Protein AF-A0A844HYC5-F1 (afdb_monomer_lite)

pLDDT: mean 72.25, std 12.21, range [50.0, 90.44]

Sequence (107 aa):
MLPTPALRQLRRAIPLVLSLPLAGLASAAFAQANQGIDFTKANTLGNNWTTWIMGNPVVWFFSTAFVIVGIMAALNRAPWAWLLYIIIGAIIAMPASTLVSNLNSFL

Structure (mmCIF, N/CA/C/O backbone):
data_AF-A0A844HYC5-F1
#
_entry.id   AF-A0A844HYC5-F1
#
loop_
_atom_site.group_PDB
_atom_site.id
_atom_site.type_symbol
_atom_site.label_atom_id
_atom_site.label_alt_id
_atom_site.label_comp_id
_atom_site.label_asym_id
_atom_site.label_entity_id
_atom_site.label_seq_id
_atom_site.pdbx_PDB_ins_code
_atom_site.Cartn_x
_atom_site.Cartn_y
_atom_site.Cartn_z
_atom_site.occupancy
_atom_site.B_iso_or_equiv
_atom_site.auth_seq_id
_atom_site.auth_comp_id
_atom_site.auth_asym_id
_atom_site.auth_atom_id
_atom_site.pdbx_PDB_model_num
ATOM 1 N N . MET A 1 1 ? 9.482 -11.730 36.092 1.00 50.00 1 MET A N 1
ATOM 2 C CA . MET A 1 1 ? 10.207 -10.481 36.412 1.00 50.00 1 MET A CA 1
ATOM 3 C C . MET A 1 1 ? 11.664 -10.688 36.019 1.00 50.00 1 MET A C 1
ATOM 5 O O . MET A 1 1 ? 12.339 -11.452 36.692 1.00 50.00 1 MET A O 1
ATOM 9 N N . LEU A 1 2 ? 12.127 -10.149 34.881 1.00 52.94 2 LEU A N 1
ATOM 10 C CA . LEU A 1 2 ? 13.538 -10.311 34.494 1.00 52.94 2 LEU A CA 1
ATOM 11 C C . LEU A 1 2 ? 14.436 -9.445 35.400 1.00 52.94 2 LEU A C 1
ATOM 13 O O . LEU A 1 2 ? 14.076 -8.298 35.674 1.00 52.94 2 LEU A O 1
ATOM 17 N N . PRO A 1 3 ? 15.595 -9.957 35.845 1.00 55.94 3 PRO A N 1
ATOM 18 C CA . PRO A 1 3 ? 16.504 -9.221 36.712 1.00 55.94 3 PRO A CA 1
ATOM 19 C C . PRO A 1 3 ? 17.068 -7.984 35.989 1.00 55.94 3 PRO A C 1
ATOM 21 O O . PRO A 1 3 ? 17.626 -8.059 34.893 1.00 55.94 3 PRO A O 1
ATOM 24 N N . THR A 1 4 ? 16.953 -6.828 36.644 1.00 63.88 4 THR A N 1
ATOM 25 C CA . THR A 1 4 ? 17.417 -5.497 36.214 1.00 63.88 4 THR A CA 1
ATOM 26 C C . THR A 1 4 ? 18.876 -5.372 35.719 1.00 63.88 4 THR A C 1
ATOM 28 O O . THR A 1 4 ? 19.116 -4.455 34.924 1.00 63.88 4 THR A O 1
ATOM 31 N N . PRO A 1 5 ? 19.863 -6.232 36.063 1.00 58.56 5 PRO A N 1
ATOM 32 C CA . PRO A 1 5 ? 21.182 -6.194 35.414 1.00 58.56 5 PRO A CA 1
ATOM 33 C C . PRO A 1 5 ? 21.170 -6.580 33.924 1.00 58.56 5 PRO A C 1
ATOM 35 O O . PRO A 1 5 ? 21.935 -5.999 33.151 1.00 58.56 5 PRO A O 1
ATOM 38 N N . ALA A 1 6 ? 20.282 -7.484 33.491 1.00 57.47 6 ALA A N 1
ATOM 39 C CA . ALA A 1 6 ? 20.260 -7.989 32.113 1.00 57.47 6 ALA A CA 1
ATOM 40 C C . ALA A 1 6 ? 19.889 -6.894 31.095 1.00 57.47 6 ALA A C 1
ATOM 42 O O . ALA A 1 6 ? 20.498 -6.781 30.034 1.00 57.47 6 ALA A O 1
ATOM 43 N N . LEU A 1 7 ? 18.955 -6.007 31.452 1.00 54.28 7 LEU A N 1
ATOM 44 C CA . LEU A 1 7 ? 18.528 -4.880 30.610 1.00 54.28 7 LEU A CA 1
ATOM 45 C C . LEU A 1 7 ? 19.627 -3.820 30.436 1.00 54.28 7 LEU A C 1
ATOM 47 O O . LEU A 1 7 ? 19.711 -3.168 29.394 1.00 54.28 7 LEU A O 1
ATOM 51 N N . ARG A 1 8 ? 20.492 -3.653 31.445 1.00 59.12 8 ARG A N 1
ATOM 52 C CA . ARG A 1 8 ? 21.623 -2.714 31.405 1.00 59.12 8 ARG A CA 1
ATOM 53 C C . ARG A 1 8 ? 22.739 -3.235 30.496 1.00 59.12 8 ARG A C 1
ATOM 55 O O . ARG A 1 8 ? 23.376 -2.450 29.798 1.00 59.12 8 ARG A O 1
ATOM 62 N N . GLN A 1 9 ? 22.933 -4.552 30.478 1.00 57.84 9 GLN A N 1
ATOM 63 C CA . GLN A 1 9 ? 23.863 -5.242 29.587 1.00 57.84 9 GLN A CA 1
ATOM 64 C C . GLN A 1 9 ? 23.362 -5.226 28.137 1.00 57.84 9 GLN A C 1
ATOM 66 O O . GLN A 1 9 ? 24.120 -4.877 27.238 1.00 57.84 9 GLN A O 1
ATOM 71 N N . LEU A 1 10 ? 22.064 -5.469 27.920 1.00 55.53 10 LEU A N 1
ATOM 72 C CA . LEU A 1 10 ? 21.431 -5.406 26.600 1.00 55.53 10 LEU A CA 1
ATOM 73 C C . LEU A 1 10 ? 21.495 -3.986 26.011 1.00 55.53 10 LEU A C 1
ATOM 75 O O . LEU A 1 10 ? 21.918 -3.816 24.874 1.00 55.53 10 LEU A O 1
ATOM 79 N N . ARG A 1 11 ? 21.213 -2.940 26.808 1.00 60.00 11 ARG A N 1
ATOM 80 C CA . ARG A 1 11 ? 21.372 -1.531 26.385 1.00 60.00 11 ARG A CA 1
ATOM 81 C C . ARG A 1 11 ? 22.801 -1.153 25.986 1.00 60.00 11 ARG A C 1
ATOM 83 O O . ARG A 1 11 ? 22.971 -0.289 25.134 1.00 60.00 11 ARG A O 1
ATOM 90 N N . ARG A 1 12 ? 23.815 -1.776 26.591 1.00 60.88 12 ARG A N 1
ATOM 91 C CA . ARG A 1 12 ? 25.232 -1.564 26.245 1.00 60.88 12 ARG A CA 1
ATOM 92 C C . ARG A 1 12 ? 25.689 -2.425 25.066 1.00 60.88 12 ARG A C 1
ATOM 94 O O . ARG A 1 12 ? 26.596 -2.019 24.351 1.00 60.88 12 ARG A O 1
ATOM 101 N N . ALA A 1 13 ? 25.054 -3.574 24.846 1.00 58.53 13 ALA A N 1
ATOM 102 C CA . ALA A 1 13 ? 25.350 -4.472 23.735 1.00 58.53 13 ALA A CA 1
ATOM 103 C C . ALA A 1 13 ? 24.725 -4.009 22.408 1.00 58.53 13 ALA A C 1
ATOM 105 O O . ALA A 1 13 ? 25.327 -4.219 21.363 1.00 58.53 13 ALA A O 1
ATOM 106 N N . ILE A 1 14 ? 23.571 -3.328 22.435 1.00 60.75 14 ILE A N 1
ATOM 107 C CA . ILE A 1 14 ? 22.902 -2.779 21.238 1.00 60.75 14 ILE A CA 1
ATOM 108 C C . ILE A 1 14 ? 23.845 -1.940 20.347 1.00 60.75 14 ILE A C 1
ATOM 110 O O . ILE A 1 14 ? 23.944 -2.264 19.165 1.00 60.75 14 ILE A O 1
ATOM 114 N N . PRO A 1 15 ? 24.578 -0.919 20.844 1.00 59.81 15 PRO A N 1
ATOM 115 C CA . PRO A 1 15 ? 25.456 -0.121 19.982 1.00 59.81 15 PRO A CA 1
ATOM 116 C C . PRO A 1 15 ? 26.625 -0.927 19.399 1.00 59.81 15 PRO A C 1
ATOM 118 O O . PRO A 1 15 ? 27.052 -0.649 18.284 1.00 59.81 15 PRO A O 1
ATOM 121 N N . LEU A 1 16 ? 27.115 -1.945 20.116 1.00 58.47 16 LEU A N 1
ATOM 122 C CA . LEU A 1 16 ? 28.206 -2.814 19.660 1.00 58.47 16 LEU A CA 1
ATOM 123 C C . LEU A 1 16 ? 27.734 -3.833 18.606 1.00 58.47 16 LEU A C 1
ATOM 125 O O . LEU A 1 16 ? 28.456 -4.172 17.675 1.00 58.47 16 LEU A O 1
ATOM 129 N N . VAL A 1 17 ? 26.502 -4.323 18.743 1.00 60.09 17 VAL A N 1
ATOM 130 C CA . VAL A 1 17 ? 25.898 -5.269 17.797 1.00 60.09 17 VAL A CA 1
ATOM 131 C C . VAL A 1 17 ? 25.433 -4.560 16.527 1.00 60.09 17 VAL A C 1
ATOM 133 O O . VAL A 1 17 ? 25.451 -5.173 15.470 1.00 60.09 17 VAL A O 1
ATOM 136 N N . LEU A 1 18 ? 25.067 -3.275 16.599 1.00 57.78 18 LEU A N 1
ATOM 137 C CA . LEU A 1 18 ? 24.778 -2.438 15.428 1.00 57.78 18 LEU A CA 1
ATOM 138 C C . LEU A 1 18 ? 26.046 -1.913 14.738 1.00 57.78 18 LEU A C 1
ATOM 140 O O . LEU A 1 18 ? 26.013 -1.681 13.531 1.00 57.78 18 LEU A O 1
ATOM 144 N N . SER A 1 19 ? 27.166 -1.757 15.454 1.00 60.03 19 SER A N 1
ATOM 145 C CA . SER A 1 19 ? 28.415 -1.277 14.850 1.00 60.03 19 SER A CA 1
ATOM 146 C C . SER A 1 19 ? 29.072 -2.308 13.932 1.00 60.03 19 SER A C 1
ATOM 148 O O . SER A 1 19 ? 29.646 -1.916 12.922 1.00 60.03 19 SER A O 1
ATOM 150 N N . LEU A 1 20 ? 28.942 -3.611 14.210 1.00 61.88 20 LEU A N 1
ATOM 151 C CA . LEU A 1 20 ? 29.453 -4.682 13.342 1.00 61.88 20 LEU A CA 1
ATOM 152 C C . LEU A 1 20 ? 28.812 -4.718 11.936 1.00 61.88 20 LEU A C 1
ATOM 154 O O . LEU A 1 20 ? 29.553 -4.680 10.953 1.00 61.88 20 LEU A O 1
ATOM 158 N N . PRO A 1 21 ? 27.473 -4.769 11.786 1.00 61.91 21 PRO A N 1
ATOM 159 C CA . PRO A 1 21 ? 26.833 -4.734 10.478 1.00 61.91 21 PRO A CA 1
ATOM 160 C C . PRO A 1 21 ? 27.043 -3.381 9.798 1.00 61.91 21 PRO A C 1
ATOM 162 O O . PRO A 1 21 ? 27.264 -3.355 8.593 1.00 61.91 21 PRO A O 1
ATOM 165 N N . LEU A 1 22 ? 27.063 -2.269 10.547 1.00 59.03 22 LEU A N 1
ATOM 166 C CA . LEU A 1 22 ? 27.310 -0.939 9.983 1.00 59.03 22 LEU A CA 1
ATOM 167 C C . LEU A 1 22 ? 28.751 -0.780 9.466 1.00 59.03 22 LEU A C 1
ATOM 169 O O . LEU A 1 22 ? 28.957 -0.196 8.406 1.00 59.03 22 LEU A O 1
ATOM 173 N N . ALA A 1 23 ? 29.740 -1.350 10.159 1.00 62.09 23 ALA A N 1
ATOM 174 C CA . ALA A 1 23 ? 31.127 -1.400 9.700 1.00 62.09 23 ALA A CA 1
ATOM 175 C C . ALA A 1 23 ? 31.301 -2.334 8.491 1.00 62.09 23 ALA A C 1
ATOM 177 O O . ALA A 1 23 ? 32.064 -2.012 7.584 1.00 62.09 23 ALA A O 1
ATOM 178 N N . GLY A 1 24 ? 30.565 -3.451 8.440 1.00 63.22 24 GLY A N 1
ATOM 179 C CA . GLY A 1 24 ? 30.511 -4.339 7.272 1.00 63.22 24 GLY A CA 1
ATOM 180 C C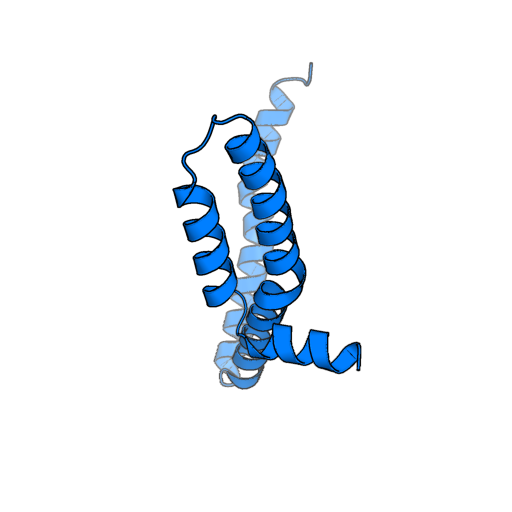 . GLY A 1 24 ? 29.850 -3.692 6.047 1.00 63.22 24 GLY A C 1
ATOM 181 O O . GLY A 1 24 ? 30.315 -3.863 4.924 1.00 63.22 24 GLY A O 1
ATOM 182 N N . LEU A 1 25 ? 28.804 -2.891 6.259 1.00 60.25 25 LEU A N 1
ATOM 183 C CA . LEU A 1 25 ? 28.160 -2.074 5.226 1.00 60.25 25 LEU A CA 1
ATOM 184 C C . LEU A 1 25 ? 29.102 -0.972 4.718 1.00 60.25 25 LEU A C 1
ATOM 186 O O . LEU A 1 25 ? 29.207 -0.760 3.512 1.00 60.25 25 LEU A O 1
ATOM 190 N N . ALA A 1 26 ? 29.826 -0.307 5.623 1.00 61.94 26 ALA A N 1
ATOM 191 C CA . ALA A 1 26 ? 30.793 0.729 5.272 1.00 61.94 26 ALA A CA 1
ATOM 192 C C . ALA A 1 26 ? 32.014 0.169 4.524 1.00 61.94 26 ALA A C 1
ATOM 194 O O . ALA A 1 26 ? 32.470 0.787 3.563 1.00 61.94 26 ALA A O 1
ATOM 195 N N . SER A 1 27 ? 32.524 -1.006 4.912 1.00 61.41 27 SER A N 1
ATOM 196 C CA . SER A 1 27 ? 33.653 -1.655 4.235 1.00 61.41 27 SER A CA 1
ATOM 197 C C . SER A 1 27 ? 33.270 -2.200 2.858 1.00 61.41 27 SER A C 1
ATOM 199 O O . SER A 1 27 ? 34.038 -2.043 1.910 1.00 61.41 27 SER A O 1
ATOM 201 N N . ALA A 1 28 ? 32.062 -2.752 2.706 1.00 60.94 28 ALA A N 1
ATOM 202 C CA . ALA A 1 28 ? 31.527 -3.162 1.410 1.00 60.94 28 ALA A CA 1
ATOM 203 C C . ALA A 1 28 ? 31.307 -1.961 0.471 1.00 60.94 28 ALA A C 1
ATOM 205 O O . ALA A 1 28 ? 31.659 -2.033 -0.708 1.00 60.94 28 ALA A O 1
ATOM 206 N N . ALA A 1 29 ? 30.801 -0.840 0.997 1.00 60.34 29 ALA A N 1
ATOM 207 C CA . ALA A 1 29 ? 30.636 0.400 0.240 1.00 60.34 29 ALA A CA 1
ATOM 208 C C . ALA A 1 29 ? 31.986 1.003 -0.194 1.00 60.34 29 ALA A C 1
ATOM 210 O O . ALA A 1 29 ? 32.129 1.426 -1.340 1.00 60.34 29 ALA A O 1
ATOM 211 N N . PHE A 1 30 ? 33.003 0.985 0.677 1.00 58.06 30 PHE A N 1
ATOM 212 C CA . PHE A 1 30 ? 34.360 1.436 0.339 1.00 58.06 30 PHE A CA 1
ATOM 213 C C . PHE A 1 30 ? 35.052 0.522 -0.683 1.00 58.06 30 PHE A C 1
ATOM 215 O O . PHE A 1 30 ? 35.729 1.011 -1.586 1.00 58.06 30 PHE A O 1
ATOM 222 N N . ALA A 1 31 ? 34.857 -0.796 -0.586 1.00 59.44 31 ALA A N 1
ATOM 223 C CA . ALA A 1 31 ? 35.390 -1.753 -1.556 1.00 59.44 31 ALA A CA 1
ATOM 224 C C . ALA A 1 31 ? 34.752 -1.587 -2.949 1.00 59.44 31 ALA A C 1
ATOM 226 O O . ALA A 1 31 ? 35.436 -1.733 -3.961 1.00 59.44 31 ALA A O 1
ATOM 227 N N . GLN A 1 32 ? 33.464 -1.231 -3.009 1.00 55.09 32 GLN A N 1
ATOM 228 C CA . GLN A 1 32 ? 32.754 -0.927 -4.257 1.00 55.09 32 GLN A CA 1
ATOM 229 C C . GLN A 1 32 ? 33.121 0.445 -4.839 1.00 55.09 32 GLN A C 1
ATOM 231 O O . GLN A 1 32 ? 33.188 0.584 -6.058 1.00 55.09 32 GLN A O 1
ATOM 236 N N . ALA A 1 33 ? 33.424 1.441 -4.000 1.00 57.19 33 ALA A N 1
ATOM 237 C CA . ALA A 1 33 ? 33.859 2.763 -4.455 1.00 57.19 33 ALA A CA 1
ATOM 238 C C . ALA A 1 33 ? 35.175 2.715 -5.260 1.00 57.19 33 ALA A C 1
ATOM 240 O O . ALA A 1 33 ? 35.356 3.504 -6.185 1.00 57.19 33 ALA A O 1
ATOM 241 N N . ASN A 1 34 ? 36.057 1.752 -4.967 1.00 57.16 34 ASN A N 1
ATOM 242 C CA . ASN A 1 34 ? 37.343 1.579 -5.654 1.00 57.16 34 ASN A CA 1
ATOM 243 C C . ASN A 1 34 ? 37.251 0.847 -7.011 1.00 57.16 34 ASN A C 1
ATOM 245 O O . ASN A 1 34 ? 38.248 0.771 -7.723 1.00 57.16 34 ASN A O 1
ATOM 249 N N . GLN A 1 35 ? 36.088 0.287 -7.368 1.00 59.56 35 GLN A N 1
ATOM 250 C CA . GLN A 1 35 ? 35.874 -0.516 -8.587 1.00 59.56 35 GLN A CA 1
ATOM 251 C C . GLN A 1 35 ? 34.962 0.174 -9.620 1.00 59.56 35 GLN A C 1
ATOM 253 O O . GLN A 1 35 ? 34.571 -0.441 -10.608 1.00 59.56 35 GLN A O 1
ATOM 258 N N . GLY A 1 36 ? 34.638 1.457 -9.418 1.00 57.38 36 GLY A N 1
ATOM 259 C CA . GLY A 1 36 ? 33.599 2.145 -10.182 1.00 57.38 36 GLY A CA 1
ATOM 260 C C . GLY A 1 36 ? 32.218 1.699 -9.701 1.00 57.38 36 GLY A C 1
ATOM 261 O O . GLY A 1 36 ? 31.870 0.521 -9.732 1.00 57.38 36 GLY A O 1
ATOM 262 N N . ILE A 1 37 ? 31.424 2.641 -9.196 1.00 62.34 37 ILE A N 1
ATOM 263 C CA . ILE A 1 37 ? 30.099 2.333 -8.653 1.00 62.34 37 ILE A CA 1
ATOM 264 C C . ILE A 1 37 ? 29.186 1.916 -9.814 1.00 62.34 37 ILE A C 1
ATOM 266 O O . ILE A 1 37 ? 28.745 2.749 -10.603 1.00 62.34 37 ILE A O 1
ATOM 270 N N . ASP A 1 38 ? 28.904 0.618 -9.924 1.00 68.00 38 ASP A N 1
ATOM 271 C CA . ASP A 1 38 ? 27.946 0.080 -10.889 1.00 68.00 38 ASP A CA 1
ATOM 272 C C . ASP A 1 38 ? 26.511 0.390 -10.430 1.00 68.00 38 ASP A C 1
ATOM 274 O O . ASP A 1 38 ? 25.850 -0.386 -9.728 1.00 68.00 38 ASP A O 1
ATOM 278 N N . PHE A 1 39 ? 26.023 1.563 -10.836 1.00 74.31 39 PHE A N 1
ATOM 279 C CA . PHE A 1 39 ? 24.658 2.014 -10.574 1.00 74.31 39 PHE A CA 1
ATOM 280 C C . PHE A 1 39 ? 23.594 1.113 -11.215 1.00 74.31 39 PHE A C 1
ATOM 282 O O . PHE A 1 39 ? 22.428 1.210 -10.842 1.00 74.31 39 PHE A O 1
ATOM 289 N N . THR A 1 40 ? 23.956 0.192 -12.113 1.00 79.50 40 THR A N 1
ATOM 290 C CA . THR A 1 40 ? 23.014 -0.754 -12.727 1.00 79.50 40 THR A CA 1
ATOM 291 C C . THR A 1 40 ? 22.429 -1.701 -11.685 1.00 79.50 40 THR A C 1
ATOM 293 O O . THR A 1 40 ? 21.221 -1.946 -11.670 1.00 79.50 40 THR A O 1
ATOM 296 N N . LYS A 1 41 ? 23.257 -2.195 -10.756 1.00 73.69 41 LYS A N 1
ATOM 297 C CA . LYS A 1 41 ? 22.800 -3.062 -9.657 1.00 73.69 41 LYS A CA 1
ATOM 298 C C . LYS A 1 41 ? 21.950 -2.292 -8.657 1.00 73.69 41 LYS A C 1
ATOM 300 O O . LYS A 1 41 ? 20.909 -2.792 -8.241 1.00 73.69 41 LYS A O 1
ATOM 305 N N . ALA A 1 42 ? 22.356 -1.068 -8.321 1.00 75.19 42 ALA A N 1
ATOM 306 C CA . ALA A 1 42 ? 21.582 -0.187 -7.449 1.00 75.19 42 ALA A CA 1
ATOM 307 C C . ALA A 1 42 ? 20.215 0.161 -8.065 1.00 75.19 42 ALA A C 1
ATOM 309 O O . ALA A 1 42 ? 19.201 0.093 -7.377 1.00 75.19 42 ALA A O 1
ATOM 310 N N . ASN A 1 43 ? 20.169 0.440 -9.369 1.00 80.75 43 ASN A N 1
ATOM 311 C CA . ASN A 1 43 ? 18.935 0.697 -10.108 1.00 80.75 43 ASN A CA 1
ATOM 312 C C . ASN A 1 43 ? 18.046 -0.555 -10.176 1.00 80.75 43 ASN A C 1
ATOM 314 O O . ASN A 1 43 ? 16.846 -0.481 -9.938 1.00 80.75 43 ASN A O 1
ATOM 318 N N . THR A 1 44 ? 18.632 -1.730 -10.417 1.00 84.75 44 THR A N 1
ATOM 319 C CA . THR A 1 44 ? 17.899 -3.008 -10.421 1.00 84.75 44 THR A CA 1
ATOM 320 C C . THR A 1 44 ? 17.289 -3.301 -9.050 1.00 84.75 44 THR A C 1
ATOM 322 O O . THR A 1 44 ? 16.111 -3.635 -8.955 1.00 84.75 44 THR A O 1
ATOM 325 N N . LEU A 1 45 ? 18.059 -3.126 -7.973 1.00 82.38 45 LEU A N 1
ATOM 326 C CA . LEU A 1 45 ? 17.571 -3.295 -6.604 1.00 82.38 45 LEU A CA 1
ATOM 327 C C . LEU A 1 45 ? 16.484 -2.273 -6.256 1.00 82.38 45 LEU A C 1
ATOM 329 O O . LEU A 1 45 ? 15.454 -2.655 -5.707 1.00 82.38 45 LEU A O 1
ATOM 333 N N . GLY A 1 46 ? 16.676 -1.001 -6.614 1.00 80.25 46 GLY A N 1
ATOM 334 C CA . GLY A 1 46 ? 15.696 0.064 -6.388 1.00 80.25 46 GLY A CA 1
ATOM 335 C C . GLY A 1 46 ? 14.379 -0.171 -7.130 1.00 80.25 46 GLY A C 1
ATOM 336 O O . GLY A 1 46 ? 13.302 -0.008 -6.552 1.00 80.25 46 GLY A O 1
ATOM 337 N N . ASN A 1 47 ? 14.445 -0.637 -8.377 1.00 83.81 47 ASN A N 1
ATOM 338 C CA . ASN A 1 47 ? 13.261 -0.952 -9.175 1.00 83.81 47 ASN A CA 1
ATOM 339 C C . ASN A 1 47 ? 12.551 -2.213 -8.669 1.00 83.81 47 ASN A C 1
ATOM 341 O O . ASN A 1 47 ? 11.327 -2.210 -8.554 1.00 83.81 47 ASN A O 1
ATOM 345 N N . ASN A 1 48 ? 13.290 -3.259 -8.283 1.00 82.38 48 ASN A N 1
ATOM 346 C CA . ASN A 1 48 ? 12.712 -4.464 -7.680 1.00 82.38 48 ASN A CA 1
ATOM 347 C C . ASN A 1 48 ? 12.037 -4.158 -6.338 1.00 82.38 48 ASN A C 1
ATOM 349 O O . ASN A 1 48 ? 10.946 -4.653 -6.070 1.00 82.38 48 ASN A O 1
ATOM 353 N N . TRP A 1 49 ? 12.654 -3.308 -5.517 1.00 81.06 49 TRP A N 1
ATOM 354 C CA . TRP A 1 49 ? 12.085 -2.844 -4.256 1.00 81.06 49 TRP A CA 1
ATOM 355 C C . TRP A 1 49 ? 10.796 -2.047 -4.468 1.00 81.06 49 TRP A C 1
ATOM 357 O O . TRP A 1 49 ? 9.773 -2.347 -3.853 1.00 81.06 49 TRP A O 1
ATOM 367 N N . THR A 1 50 ? 10.821 -1.077 -5.384 1.00 79.94 50 THR A N 1
ATOM 368 C CA . THR A 1 50 ? 9.642 -0.274 -5.744 1.00 79.94 50 THR A CA 1
ATOM 369 C C . THR A 1 50 ? 8.509 -1.165 -6.255 1.00 79.94 50 THR A C 1
ATOM 371 O O . THR A 1 50 ? 7.379 -1.063 -5.782 1.00 79.94 50 THR A O 1
ATOM 374 N N . THR A 1 51 ? 8.827 -2.105 -7.147 1.00 81.12 51 THR A N 1
ATOM 375 C CA . THR A 1 51 ? 7.864 -3.069 -7.701 1.00 81.12 51 THR A CA 1
ATOM 376 C C . THR A 1 51 ? 7.286 -3.977 -6.616 1.00 81.12 51 THR A C 1
ATOM 378 O O . THR A 1 51 ? 6.087 -4.244 -6.603 1.00 81.12 51 THR A O 1
ATOM 381 N N . TRP A 1 52 ? 8.114 -4.426 -5.669 1.00 82.31 52 TRP A N 1
ATOM 382 C CA . TRP A 1 52 ? 7.667 -5.256 -4.556 1.00 82.31 52 TRP A CA 1
ATOM 383 C C . TRP A 1 52 ? 6.708 -4.506 -3.625 1.00 82.31 52 TRP A C 1
ATOM 385 O O . TRP A 1 52 ? 5.654 -5.053 -3.306 1.00 82.31 52 TRP A O 1
ATOM 395 N N . ILE A 1 53 ? 7.022 -3.260 -3.238 1.00 78.62 53 ILE A N 1
ATOM 396 C CA . ILE A 1 53 ? 6.136 -2.433 -2.400 1.00 78.62 53 ILE A CA 1
ATOM 397 C C . ILE A 1 53 ? 4.796 -2.206 -3.100 1.00 78.62 53 ILE A C 1
ATOM 399 O O . ILE A 1 53 ? 3.751 -2.403 -2.483 1.00 78.62 53 ILE A O 1
ATOM 403 N N . MET A 1 54 ? 4.827 -1.820 -4.378 1.00 73.62 54 MET A N 1
ATOM 404 C CA . MET A 1 54 ? 3.624 -1.540 -5.171 1.00 73.62 54 MET A CA 1
ATOM 405 C C . MET A 1 54 ? 2.764 -2.786 -5.440 1.00 73.62 54 MET A C 1
ATOM 407 O O . MET A 1 54 ? 1.601 -2.654 -5.813 1.00 73.62 54 MET A O 1
ATOM 411 N N . GLY A 1 55 ? 3.314 -3.987 -5.246 1.00 75.38 55 GLY A N 1
ATOM 412 C CA . GLY A 1 55 ? 2.587 -5.248 -5.317 1.00 75.38 55 GLY A CA 1
ATOM 413 C C . GLY A 1 55 ? 1.921 -5.623 -3.989 1.00 75.38 55 GLY A C 1
ATOM 414 O O . GLY A 1 55 ? 0.994 -4.971 -3.510 1.00 75.38 55 GLY A O 1
ATOM 415 N N . ASN A 1 56 ? 2.385 -6.724 -3.396 1.00 77.56 56 ASN A N 1
ATOM 416 C CA . ASN A 1 56 ? 1.712 -7.413 -2.290 1.00 77.56 56 ASN A CA 1
ATOM 417 C C . ASN A 1 56 ? 1.428 -6.531 -1.043 1.00 77.56 56 ASN A C 1
ATOM 419 O O . ASN A 1 56 ? 0.313 -6.586 -0.518 1.00 77.56 56 ASN A O 1
ATOM 423 N N . PRO A 1 57 ? 2.364 -5.683 -0.565 1.00 83.00 57 PRO A N 1
ATOM 424 C CA . PRO A 1 57 ? 2.143 -4.864 0.629 1.00 83.00 57 PRO A CA 1
ATOM 425 C C . PRO A 1 57 ? 1.063 -3.789 0.447 1.00 83.00 57 PRO A C 1
ATOM 427 O O . PRO A 1 57 ? 0.198 -3.635 1.311 1.00 83.00 57 PRO A O 1
ATOM 430 N N . VAL A 1 58 ? 1.085 -3.060 -0.676 1.00 83.75 58 VAL A N 1
ATOM 431 C CA . VAL A 1 58 ? 0.101 -2.006 -0.980 1.00 83.75 58 VAL A CA 1
ATOM 432 C C . VAL A 1 58 ? -1.297 -2.605 -1.149 1.00 83.75 58 VAL A C 1
ATOM 434 O O . VAL A 1 58 ? -2.261 -2.061 -0.607 1.00 83.75 58 VAL A O 1
ATOM 437 N N . VAL A 1 59 ? -1.413 -3.766 -1.804 1.00 83.00 59 VAL A N 1
ATOM 438 C CA . VAL A 1 59 ? -2.692 -4.488 -1.938 1.00 83.00 59 VAL A CA 1
ATOM 439 C C . VAL A 1 59 ? -3.276 -4.858 -0.586 1.00 83.00 59 VAL A C 1
ATOM 441 O O . VAL A 1 59 ? -4.445 -4.564 -0.328 1.00 83.00 59 VAL A O 1
ATOM 444 N N . TRP A 1 60 ? -2.477 -5.444 0.301 1.00 83.94 60 TRP A N 1
ATOM 445 C CA . TRP A 1 60 ? -2.962 -5.850 1.616 1.00 83.94 60 TRP A CA 1
ATOM 446 C C . TRP A 1 60 ? -3.361 -4.653 2.489 1.00 83.94 60 TRP A C 1
ATOM 448 O O . TRP A 1 60 ? -4.407 -4.690 3.144 1.00 83.94 60 TRP A O 1
ATOM 458 N N . PHE A 1 61 ? -2.581 -3.568 2.4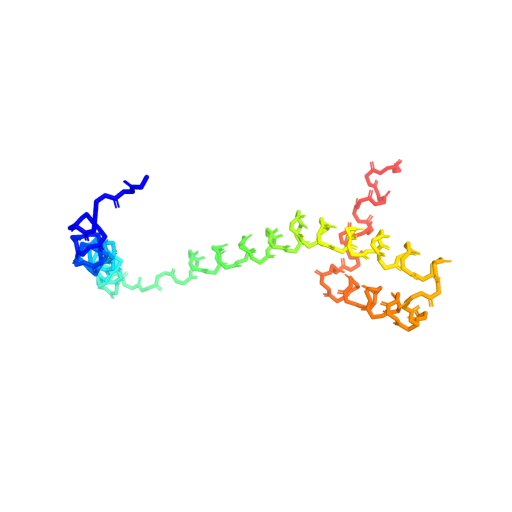51 1.00 87.38 61 PHE A N 1
ATOM 459 C CA . PHE A 1 61 ? -2.878 -2.345 3.195 1.00 87.38 61 PHE A CA 1
ATOM 460 C C . PHE A 1 61 ? -4.206 -1.720 2.760 1.00 87.38 61 PHE A C 1
ATOM 462 O O . PHE A 1 61 ? -5.092 -1.528 3.594 1.00 87.38 61 PHE A O 1
ATOM 469 N N . PHE A 1 62 ? -4.376 -1.438 1.464 1.00 88.06 62 PHE A N 1
ATOM 470 C CA . PHE A 1 62 ? -5.587 -0.777 0.976 1.00 88.06 62 PHE A CA 1
ATOM 471 C C . PHE A 1 62 ? -6.817 -1.678 1.066 1.00 88.06 62 PHE A C 1
ATOM 473 O O . PHE A 1 62 ? -7.887 -1.185 1.411 1.00 88.06 62 PHE A O 1
ATOM 480 N N . SER A 1 63 ? -6.672 -2.991 0.865 1.00 85.25 63 SER A N 1
ATOM 481 C CA . SER A 1 63 ? -7.774 -3.942 1.070 1.00 85.25 63 SER A CA 1
ATOM 482 C C . SER A 1 63 ? -8.245 -3.939 2.526 1.00 85.25 63 SER A C 1
ATOM 484 O O . SER A 1 63 ? -9.437 -3.814 2.800 1.00 85.25 63 SER A O 1
ATOM 486 N N . THR A 1 64 ? -7.309 -3.996 3.478 1.00 87.00 64 THR A N 1
ATOM 487 C CA . THR A 1 64 ? -7.627 -3.960 4.913 1.00 87.00 64 THR A CA 1
ATOM 488 C C . THR A 1 64 ? -8.236 -2.616 5.313 1.00 87.00 64 THR A C 1
ATOM 490 O O . THR A 1 64 ? -9.243 -2.574 6.020 1.00 87.00 64 THR A O 1
ATOM 493 N N . ALA A 1 65 ? -7.674 -1.509 4.823 1.00 89.50 65 ALA A N 1
ATOM 494 C CA . ALA A 1 65 ? -8.193 -0.170 5.072 1.00 89.50 65 ALA A CA 1
ATOM 495 C C . ALA A 1 65 ? -9.621 -0.006 4.531 1.00 89.50 65 ALA A C 1
ATOM 497 O O . ALA A 1 65 ? -10.475 0.543 5.225 1.00 89.50 65 ALA A O 1
ATOM 498 N N . PHE A 1 66 ? -9.902 -0.527 3.333 1.00 88.94 66 PHE A N 1
ATOM 499 C CA . PHE A 1 66 ? -11.230 -0.475 2.729 1.00 88.94 66 PHE A CA 1
ATOM 500 C C . PHE A 1 66 ? -12.265 -1.238 3.562 1.00 88.94 66 PHE A C 1
ATOM 502 O O . PHE A 1 66 ? -13.353 -0.724 3.805 1.00 88.94 66 PHE A O 1
ATOM 509 N N . VAL A 1 67 ? -11.910 -2.420 4.078 1.00 90.19 67 VAL A N 1
ATOM 510 C CA . VAL A 1 67 ? -12.783 -3.200 4.971 1.00 90.19 67 VAL A CA 1
ATOM 511 C C . VAL A 1 67 ? -13.047 -2.450 6.279 1.00 90.19 67 VAL A C 1
ATOM 513 O O . VAL A 1 67 ? -14.201 -2.286 6.673 1.00 90.19 67 VAL A O 1
ATOM 516 N N . ILE A 1 68 ? -12.000 -1.955 6.945 1.00 89.94 68 ILE A N 1
ATOM 517 C CA . ILE A 1 68 ? -12.135 -1.269 8.239 1.00 89.94 68 ILE A CA 1
ATOM 518 C C . ILE A 1 68 ? -12.952 0.016 8.085 1.00 89.94 68 ILE A C 1
ATOM 520 O O . ILE A 1 68 ? -13.888 0.249 8.851 1.00 89.94 68 ILE A O 1
ATOM 524 N N . VAL A 1 69 ? -12.641 0.845 7.086 1.00 90.44 69 VAL A N 1
ATOM 525 C CA . VAL A 1 69 ? -13.381 2.089 6.850 1.00 90.44 69 VAL A CA 1
ATOM 526 C C . VAL A 1 69 ? -14.791 1.814 6.344 1.00 90.44 69 VAL A C 1
ATOM 528 O O . VAL A 1 69 ? -15.702 2.521 6.760 1.00 90.44 69 VAL A O 1
ATOM 531 N N . GLY A 1 70 ? -15.015 0.765 5.551 1.00 84.38 70 GLY A N 1
ATOM 532 C CA . GLY A 1 70 ? -16.356 0.328 5.160 1.00 84.38 70 GLY A CA 1
ATOM 533 C C . GLY A 1 70 ? -17.227 -0.018 6.369 1.00 84.38 70 GLY A C 1
ATOM 534 O O . GLY A 1 70 ? -18.354 0.463 6.477 1.00 84.38 70 GLY A O 1
ATOM 535 N N . ILE A 1 71 ? -16.680 -0.763 7.337 1.00 87.81 71 ILE A N 1
ATOM 536 C CA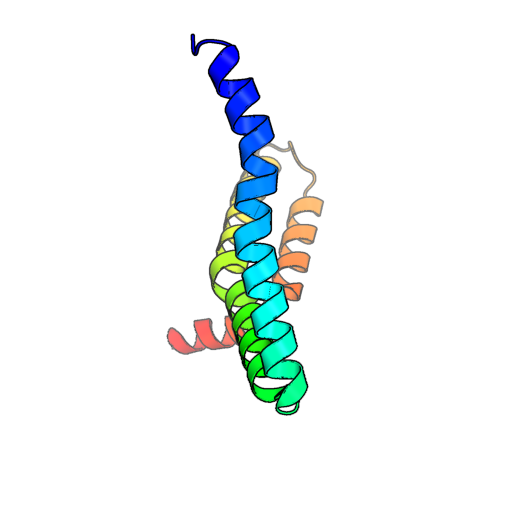 . ILE A 1 71 ? -17.374 -1.073 8.595 1.00 87.81 71 ILE A CA 1
ATOM 537 C C . ILE A 1 71 ? -17.599 0.201 9.421 1.00 87.81 71 ILE A C 1
ATOM 539 O O . ILE A 1 71 ? -18.699 0.425 9.922 1.00 87.81 71 ILE A O 1
ATOM 543 N N . MET A 1 72 ? -16.597 1.076 9.551 1.00 87.88 72 MET A N 1
ATOM 544 C CA . MET A 1 72 ? -16.754 2.327 10.305 1.00 87.88 72 MET A CA 1
ATOM 545 C C . MET A 1 72 ? -17.776 3.279 9.673 1.00 87.88 72 MET A C 1
ATOM 547 O O . MET A 1 72 ? -18.519 3.934 10.404 1.00 87.88 72 MET A O 1
ATOM 551 N N . ALA A 1 73 ? -17.841 3.340 8.343 1.00 85.69 73 ALA A N 1
ATOM 552 C CA . ALA A 1 73 ? -18.837 4.109 7.607 1.00 85.69 73 ALA A CA 1
ATOM 553 C C . ALA A 1 73 ? -20.242 3.513 7.789 1.00 85.69 73 ALA A C 1
ATOM 555 O O . ALA A 1 73 ? -21.188 4.256 8.036 1.00 85.69 73 ALA A O 1
ATOM 556 N N . ALA A 1 74 ? -20.375 2.181 7.771 1.00 82.56 74 ALA A N 1
ATOM 557 C CA . ALA A 1 74 ? -21.640 1.496 8.048 1.00 82.56 74 ALA A CA 1
ATOM 558 C C . ALA A 1 74 ? -22.145 1.744 9.481 1.00 82.56 74 ALA A C 1
ATOM 560 O O . ALA A 1 74 ? -23.345 1.872 9.709 1.00 82.56 74 ALA A O 1
ATOM 561 N N . LEU A 1 75 ? -21.232 1.873 10.447 1.00 88.75 75 LEU A N 1
ATOM 562 C CA . LEU A 1 75 ? -21.545 2.232 11.833 1.00 88.75 75 LEU A CA 1
ATOM 563 C C . LEU A 1 75 ? -21.702 3.749 12.051 1.00 88.75 75 LEU A C 1
ATOM 565 O O . LEU A 1 75 ? -21.826 4.189 13.194 1.00 88.75 75 LEU A O 1
ATOM 569 N N . ASN A 1 76 ? -21.653 4.550 10.979 1.00 85.12 76 ASN A N 1
ATOM 570 C CA . ASN A 1 76 ? -21.675 6.014 10.992 1.00 85.12 76 ASN A CA 1
ATOM 571 C C . ASN A 1 76 ? -20.622 6.648 11.931 1.00 85.12 76 ASN A C 1
ATOM 573 O O . ASN A 1 76 ? -20.802 7.750 12.444 1.00 85.12 76 ASN A O 1
ATOM 577 N N . ARG A 1 77 ? -19.518 5.930 12.188 1.00 83.81 77 ARG A N 1
ATOM 578 C CA . ARG A 1 77 ? -18.404 6.365 13.050 1.00 83.81 77 ARG A CA 1
ATOM 579 C C . ARG A 1 77 ? -17.290 7.071 12.285 1.00 83.81 77 ARG A C 1
ATOM 581 O O . ARG A 1 77 ? -16.427 7.683 12.907 1.00 83.81 77 ARG A O 1
ATOM 588 N N . ALA A 1 78 ? -17.303 6.990 10.959 1.00 78.06 78 ALA A N 1
ATOM 589 C CA . ALA A 1 78 ? -16.400 7.723 10.086 1.00 78.06 78 ALA A CA 1
ATOM 590 C C . ALA A 1 78 ? -17.208 8.435 8.991 1.00 78.06 78 ALA A C 1
ATOM 592 O O . ALA A 1 78 ? -18.132 7.834 8.439 1.00 78.06 78 ALA A O 1
ATOM 593 N N . PRO A 1 79 ? -16.872 9.692 8.645 1.00 83.44 79 PRO A N 1
ATOM 594 C CA . PRO A 1 79 ? -17.505 10.357 7.519 1.00 83.44 79 PRO A CA 1
ATOM 595 C C . PRO A 1 79 ? -17.147 9.641 6.213 1.00 83.44 79 PRO A C 1
ATOM 597 O O . PRO A 1 79 ? -16.003 9.230 6.015 1.00 83.44 79 PRO A O 1
ATOM 600 N N . TRP A 1 80 ? -18.115 9.555 5.296 1.00 81.25 80 TRP A N 1
ATOM 601 C CA . TRP A 1 80 ? -17.981 8.909 3.979 1.00 81.25 80 TRP A CA 1
ATOM 602 C C . TRP A 1 80 ? -16.778 9.399 3.155 1.00 81.25 80 TRP A C 1
ATOM 604 O O . TRP A 1 80 ? -16.260 8.663 2.319 1.00 81.25 80 TRP A O 1
ATOM 614 N N . ALA A 1 81 ? -16.275 10.605 3.431 1.00 86.25 81 ALA A N 1
ATOM 615 C CA . ALA A 1 81 ? -15.051 11.141 2.839 1.00 86.25 81 ALA A CA 1
ATOM 616 C C . ALA A 1 81 ? -13.808 10.253 3.071 1.00 86.25 81 ALA A C 1
ATOM 618 O O . ALA A 1 81 ? -12.929 10.205 2.215 1.00 86.25 81 ALA A O 1
ATOM 619 N N . TRP A 1 82 ? -13.738 9.495 4.172 1.00 86.88 8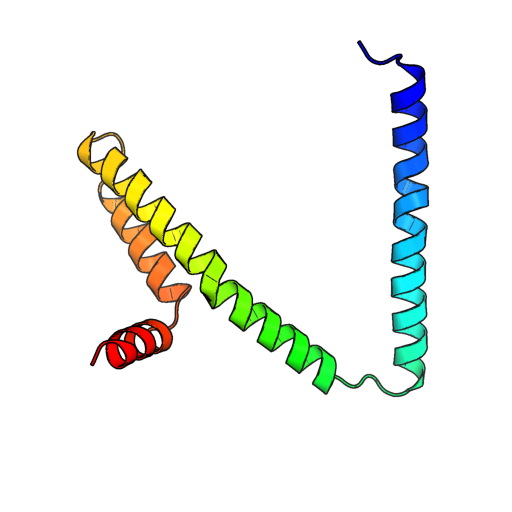2 TRP A N 1
ATOM 620 C CA . TRP A 1 82 ? -12.628 8.564 4.420 1.00 86.88 82 TRP A CA 1
ATOM 621 C C . TRP A 1 82 ? -12.533 7.447 3.380 1.00 86.88 82 TRP A C 1
ATOM 623 O O . TRP A 1 82 ? -11.425 7.062 3.009 1.00 86.88 82 TRP A O 1
ATOM 633 N N . LEU A 1 83 ? -13.669 6.965 2.863 1.00 85.50 83 LEU A N 1
ATOM 634 C CA . LEU A 1 83 ? -13.678 5.979 1.778 1.00 85.50 83 LEU A CA 1
ATOM 635 C C . LEU A 1 83 ? -13.058 6.561 0.505 1.00 85.50 83 LEU A C 1
ATOM 637 O O . LEU A 1 83 ? -12.252 5.895 -0.141 1.00 85.50 83 LEU A O 1
ATOM 641 N N . LEU A 1 84 ? -13.367 7.822 0.182 1.00 85.75 84 LEU A N 1
ATOM 642 C CA . LEU A 1 84 ? -12.779 8.508 -0.971 1.00 85.75 84 LEU A CA 1
ATOM 643 C C . LEU A 1 84 ? -11.260 8.645 -0.842 1.00 85.75 84 LEU A C 1
ATOM 645 O O . LEU A 1 84 ? -10.552 8.363 -1.805 1.00 85.75 84 LEU A O 1
ATOM 649 N N . TYR A 1 85 ? -10.741 9.009 0.335 1.00 88.00 85 TYR A N 1
ATOM 650 C CA . TYR A 1 85 ? -9.290 9.108 0.542 1.00 88.00 85 TYR A CA 1
ATOM 651 C C . TYR A 1 85 ? -8.571 7.767 0.357 1.00 88.00 85 TYR A C 1
ATOM 653 O O . TYR A 1 85 ? -7.478 7.734 -0.206 1.00 88.00 85 TYR A O 1
ATOM 661 N N . ILE A 1 86 ? -9.191 6.658 0.768 1.00 88.56 86 ILE A N 1
ATOM 662 C CA . ILE A 1 86 ? -8.640 5.312 0.557 1.00 88.56 86 ILE A CA 1
ATOM 663 C C . ILE A 1 86 ? -8.642 4.944 -0.925 1.00 88.56 86 ILE A C 1
ATOM 665 O O . ILE A 1 86 ? -7.637 4.439 -1.416 1.00 88.56 86 ILE A O 1
ATOM 669 N N . ILE A 1 87 ? -9.729 5.224 -1.647 1.00 84.88 87 ILE A N 1
ATOM 670 C CA . ILE A 1 87 ? -9.829 4.939 -3.086 1.00 84.88 87 ILE A CA 1
ATOM 671 C C . ILE A 1 87 ? -8.791 5.751 -3.869 1.00 84.88 87 ILE A C 1
ATOM 673 O O . ILE A 1 87 ? -8.072 5.199 -4.697 1.00 84.88 87 ILE A O 1
ATOM 677 N N . ILE A 1 88 ? -8.663 7.048 -3.576 1.00 87.81 88 ILE A N 1
ATOM 678 C CA . ILE A 1 88 ? -7.670 7.918 -4.217 1.00 87.81 88 ILE A CA 1
ATOM 679 C C . ILE A 1 88 ? -6.251 7.433 -3.895 1.00 87.81 88 ILE A C 1
ATOM 681 O O . ILE A 1 88 ? -5.425 7.307 -4.797 1.00 87.81 88 ILE A O 1
ATOM 685 N N . GLY A 1 89 ? -5.972 7.107 -2.629 1.00 85.25 89 GLY A N 1
ATOM 686 C CA . GLY A 1 89 ? -4.680 6.560 -2.217 1.00 85.25 89 GLY A CA 1
ATOM 687 C C . GLY A 1 89 ? -4.340 5.246 -2.924 1.00 85.25 89 GLY A C 1
ATOM 688 O O . GLY A 1 89 ? -3.200 5.067 -3.346 1.00 85.25 89 GLY A O 1
ATOM 689 N N . ALA A 1 90 ? -5.324 4.364 -3.117 1.00 82.69 90 ALA A N 1
ATOM 690 C CA . ALA A 1 90 ? -5.141 3.096 -3.815 1.00 82.69 90 ALA A CA 1
ATOM 691 C C . ALA A 1 90 ? -4.806 3.305 -5.298 1.00 82.69 90 ALA A C 1
ATOM 693 O O . ALA A 1 90 ? -3.901 2.654 -5.807 1.00 82.69 90 ALA A O 1
ATOM 694 N N . ILE A 1 91 ? -5.475 4.246 -5.972 1.00 79.25 91 ILE A N 1
ATOM 695 C CA . ILE A 1 91 ? -5.216 4.582 -7.383 1.00 79.25 91 ILE A CA 1
ATOM 696 C C . ILE A 1 91 ? -3.818 5.191 -7.575 1.00 79.25 91 ILE A C 1
ATOM 698 O O . ILE A 1 91 ? -3.178 4.964 -8.596 1.00 79.25 91 ILE A O 1
ATOM 702 N N . ILE A 1 92 ? -3.327 5.968 -6.606 1.00 81.38 92 ILE A N 1
ATOM 703 C CA . ILE A 1 92 ? -1.974 6.545 -6.663 1.00 81.38 92 ILE A CA 1
ATOM 704 C C . ILE A 1 92 ? -0.914 5.474 -6.375 1.00 81.38 92 ILE A C 1
ATOM 706 O O . ILE A 1 92 ? 0.134 5.449 -7.017 1.00 81.38 92 ILE A O 1
ATOM 710 N N . ALA A 1 93 ? -1.169 4.600 -5.399 1.00 77.62 93 ALA A N 1
ATOM 711 C CA . ALA A 1 93 ? -0.218 3.581 -4.969 1.00 77.62 93 ALA A CA 1
ATOM 712 C C . ALA A 1 93 ? -0.160 2.367 -5.912 1.00 77.62 93 ALA A C 1
ATOM 714 O O . ALA A 1 93 ? 0.870 1.695 -5.977 1.00 77.62 93 ALA A O 1
ATOM 715 N N . MET A 1 94 ? -1.243 2.091 -6.642 1.00 73.25 94 MET A N 1
ATOM 716 C CA . MET A 1 94 ? -1.322 1.046 -7.657 1.00 73.25 94 MET A CA 1
ATOM 717 C C . MET A 1 94 ? -1.537 1.685 -9.028 1.00 73.25 94 MET A C 1
ATOM 719 O O . MET A 1 94 ? -2.635 2.172 -9.303 1.00 73.25 94 MET A O 1
ATOM 723 N N . PRO A 1 95 ? -0.540 1.668 -9.926 1.00 65.12 95 PRO A N 1
ATOM 724 C CA . PRO A 1 95 ? -0.770 2.137 -11.282 1.00 65.12 95 PRO A CA 1
ATOM 725 C C . PRO A 1 95 ? -1.871 1.285 -11.928 1.00 65.12 95 PRO A C 1
ATOM 727 O O . PRO A 1 95 ? -1.852 0.062 -11.828 1.00 65.12 95 PRO A O 1
ATOM 730 N N . ALA A 1 96 ? -2.826 1.911 -12.620 1.00 58.66 96 ALA A N 1
ATOM 731 C CA . ALA A 1 96 ? -3.973 1.228 -13.236 1.00 58.66 96 ALA A CA 1
ATOM 732 C C . ALA A 1 96 ? -3.589 0.016 -14.119 1.00 58.66 96 ALA A C 1
ATOM 734 O O . ALA A 1 96 ? -4.396 -0.893 -14.313 1.00 58.66 96 ALA A O 1
ATOM 735 N N . SER A 1 97 ? -2.345 -0.037 -14.608 1.00 59.50 97 SER A N 1
ATOM 736 C CA . SER A 1 97 ? -1.775 -1.160 -15.353 1.00 59.50 97 SER A CA 1
ATOM 737 C C . SER A 1 97 ? -1.732 -2.479 -14.574 1.00 59.50 97 SER A C 1
ATOM 739 O O . SER A 1 97 ? -1.917 -3.526 -15.187 1.00 59.50 97 SER A O 1
ATOM 741 N N . THR A 1 98 ? -1.543 -2.483 -13.250 1.00 64.88 98 THR A N 1
ATOM 742 C CA . THR A 1 98 ? -1.619 -3.728 -12.464 1.00 64.88 98 THR A CA 1
ATOM 743 C C . THR A 1 98 ? -3.054 -4.214 -12.331 1.00 64.88 98 THR A C 1
ATOM 745 O O . THR A 1 98 ? -3.290 -5.417 -12.391 1.00 64.88 98 THR A O 1
ATOM 748 N N . LEU A 1 99 ? -4.028 -3.310 -12.217 1.00 60.59 99 LEU A N 1
ATOM 749 C CA . LEU A 1 99 ? -5.447 -3.664 -12.159 1.00 60.59 99 LEU A CA 1
ATOM 750 C C . LEU A 1 99 ? -5.910 -4.255 -13.499 1.00 60.59 99 LEU A C 1
ATOM 752 O O . LEU A 1 99 ? -6.505 -5.327 -13.517 1.00 60.59 99 LEU A O 1
ATOM 756 N N . VAL A 1 100 ? -5.534 -3.628 -14.619 1.00 63.53 100 VAL A N 1
ATOM 757 C CA . VAL A 1 100 ? -5.795 -4.154 -15.970 1.00 63.53 100 VAL A CA 1
ATOM 758 C C . VAL A 1 100 ? -5.096 -5.496 -16.197 1.00 63.53 100 VAL A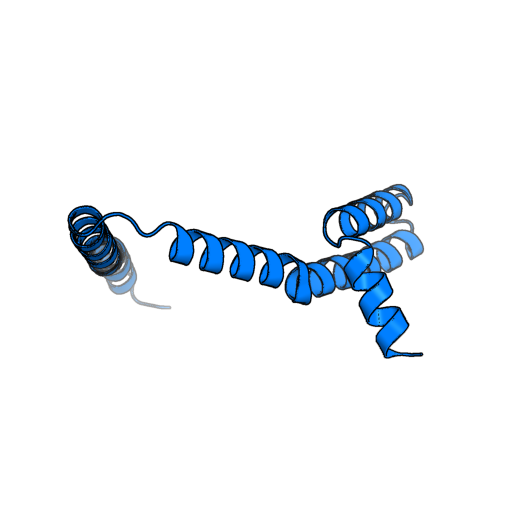 C 1
ATOM 760 O O . VAL A 1 100 ? -5.727 -6.403 -16.725 1.00 63.53 100 VAL A O 1
ATOM 763 N N . SER A 1 101 ? -3.846 -5.674 -15.758 1.00 69.88 101 SER A N 1
ATOM 764 C CA . SER A 1 101 ? -3.146 -6.966 -15.864 1.00 69.88 101 SER A CA 1
ATOM 765 C C . SER A 1 101 ? -3.811 -8.075 -15.049 1.00 69.88 101 SER A C 1
ATOM 767 O O . SER A 1 101 ? -3.909 -9.200 -15.529 1.00 69.88 101 SER A O 1
ATOM 769 N N . ASN A 1 102 ? -4.310 -7.774 -13.845 1.00 61.47 102 ASN A N 1
ATOM 770 C CA . ASN A 1 102 ? -5.073 -8.748 -13.063 1.00 61.47 102 ASN A CA 1
ATOM 771 C C . ASN A 1 102 ? -6.417 -9.061 -13.735 1.00 61.47 102 ASN A C 1
ATOM 773 O O . ASN A 1 102 ? -6.760 -10.229 -13.858 1.00 61.47 102 ASN A O 1
ATOM 777 N N . LEU A 1 103 ? -7.142 -8.057 -14.241 1.00 64.44 103 LEU A N 1
ATOM 778 C CA . LEU A 1 103 ? -8.391 -8.271 -14.982 1.00 64.44 103 LEU A CA 1
ATOM 779 C C . LEU A 1 103 ? -8.189 -9.094 -16.263 1.00 64.44 103 LEU A C 1
ATOM 781 O O . LEU A 1 103 ? -8.987 -9.984 -16.531 1.00 64.44 103 LEU A O 1
ATOM 785 N N . ASN A 1 104 ? -7.108 -8.855 -17.010 1.00 60.31 104 ASN A N 1
ATOM 786 C CA . ASN A 1 104 ? -6.750 -9.655 -18.185 1.00 60.31 104 ASN A CA 1
ATOM 787 C C . ASN A 1 104 ? -6.365 -11.092 -17.824 1.00 60.31 104 ASN A C 1
ATOM 789 O O . ASN A 1 104 ? -6.530 -11.974 -18.648 1.00 60.31 104 ASN A O 1
ATOM 793 N N . SER A 1 105 ? -5.852 -11.346 -16.616 1.00 69.69 105 SER A N 1
ATOM 794 C CA . SER A 1 105 ? -5.539 -12.715 -16.178 1.00 69.69 105 SER A CA 1
ATOM 795 C C . SER A 1 105 ? -6.781 -13.569 -15.890 1.00 69.69 105 SER A C 1
ATOM 797 O O . SER A 1 105 ? -6.667 -14.788 -15.795 1.00 69.69 105 SER A O 1
ATOM 799 N N . PHE A 1 106 ? -7.951 -12.938 -15.738 1.00 66.44 106 PHE A N 1
ATOM 800 C CA . PHE A 1 106 ? -9.236 -13.613 -15.534 1.00 66.44 106 PHE A CA 1
ATOM 801 C C . PHE A 1 106 ? -10.054 -13.787 -16.828 1.00 66.44 106 PHE A C 1
ATOM 803 O O . PHE A 1 106 ? -11.081 -14.467 -16.781 1.00 66.44 106 PHE A O 1
ATOM 810 N N . LEU A 1 107 ? -9.636 -13.161 -17.937 1.00 58.34 107 LEU A N 1
ATOM 811 C CA . LEU A 1 107 ? -10.221 -13.298 -19.280 1.00 58.34 107 LEU A CA 1
ATOM 812 C C . LEU A 1 107 ? -9.457 -14.350 -20.092 1.00 58.34 107 LEU A C 1
ATOM 814 O O . LEU A 1 107 ? -10.131 -15.074 -20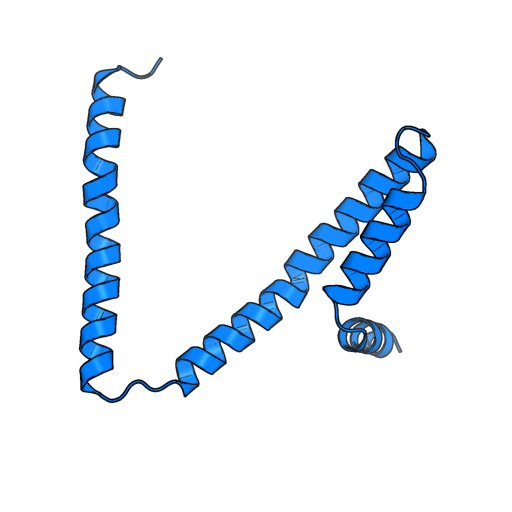.857 1.00 58.34 107 LEU A O 1
#

Radius of gyration: 22.96 Å; chains: 1; bounding box: 59×25×56 Å

InterPro domains:
  IPR007039 Conjugal transfer TrbC/type IV secretion VirB2 [PF04956] (12-102)

Foldseek 3Di:
DDDPVVVVVVVVVVVVVVVVVVVVVVVVVVVCVVVPNPCVVVVVVVVVVLVVCLPDVLVVVLVVQLVVVVVCVVVVNDPPVSNVVSVVVSCVSHPCVVVVVVVVVVD

Organism: NCBI:txid2006130

Secondary structure (DSSP, 8-state):
---HHHHHHHHHHHHHHHHHHHHHHHHHHHHHHTT---HHHHHHHHHHHHHHHHTHHHHHHHHHHHHHHHHHHHTT-S-THHHHHHHHHHHHHS-HHHHHHHHHHT-